Protein AF-A0A0P0WHS5-F1 (afdb_monomer)

Secondary structure (DSSP, 8-state):
--HHHHHHHHHHHHHHHHHTT--HHHHHHHHHHHTTTS--HHHHHHHIIIIITT--S-GGGHHHHHHHHHHHHHHHHHTTPPPPHHHHHHHHHHHHHHTT----

Foldseek 3Di:
DPPVVVLVVLLVVLLVCLVVLPDLVVSLVSCCVSVVRANAPVSLVSCCCSPVVPPPDDPVSLVSNLVNLVVNVVRCVVVVHDDDVSSVVSNVVSVVVVVPPPDD

Mean predicted aligned error: 8.89 Å

Radius of gyration: 14.06 Å; Cα contacts (8 Å, |Δi|>4): 95; chains: 1; bounding box: 52×22×27 Å

Sequence (104 aa):
MAPAAAEQELLLHLKLAFLAREPPACVLSLARKAGGGSVTPHVQNFILESCTGNNAGGDQNCSYVTTILKRIIAEAELSSDIVIDGLYEEFGQFMSSKSMTINE

pLDDT: mean 81.34, std 15.32, range [39.34, 93.19]

Structure (mmCIF, N/CA/C/O backbone):
data_AF-A0A0P0WHS5-F1
#
_entry.id   AF-A0A0P0WHS5-F1
#
loop_
_atom_site.group_PDB
_atom_site.id
_atom_site.type_symbol
_atom_site.label_atom_id
_atom_site.label_alt_id
_atom_site.label_comp_id
_atom_site.label_asym_id
_atom_site.label_entity_id
_atom_site.label_seq_id
_atom_site.pdbx_PDB_ins_code
_atom_site.Cartn_x
_atom_site.Cartn_y
_atom_site.Cartn_z
_atom_site.occupancy
_atom_site.B_iso_or_equiv
_atom_site.auth_seq_id
_atom_site.auth_comp_id
_atom_site.auth_asym_id
_atom_site.auth_atom_id
_atom_site.pdbx_PDB_model_num
ATOM 1 N N . MET A 1 1 ? -19.701 -9.467 -10.482 1.00 50.16 1 MET A N 1
ATOM 2 C CA . MET A 1 1 ? -18.270 -9.551 -10.126 1.00 50.16 1 MET A CA 1
ATOM 3 C C . MET A 1 1 ? -18.188 -10.179 -8.743 1.00 50.16 1 MET A C 1
ATOM 5 O O . MET A 1 1 ? -18.865 -9.674 -7.856 1.00 50.16 1 MET A O 1
ATOM 9 N N . ALA A 1 2 ? -17.479 -11.294 -8.551 1.00 70.44 2 ALA A N 1
ATOM 10 C CA . ALA A 1 2 ? -17.263 -11.829 -7.202 1.00 70.44 2 ALA A CA 1
ATOM 11 C C . ALA A 1 2 ? -16.391 -10.839 -6.398 1.00 70.44 2 ALA A C 1
ATOM 13 O O . ALA A 1 2 ? -15.488 -10.252 -6.998 1.00 70.44 2 ALA A O 1
ATOM 14 N N . PRO A 1 3 ? -16.620 -10.644 -5.086 1.00 69.56 3 PRO A N 1
ATOM 15 C CA . PRO A 1 3 ? -15.869 -9.670 -4.285 1.00 69.56 3 PRO A CA 1
ATOM 16 C C . PRO A 1 3 ? -14.347 -9.891 -4.352 1.00 69.56 3 PRO A C 1
ATOM 18 O O . PRO A 1 3 ? -13.600 -8.929 -4.491 1.00 69.56 3 PRO A O 1
ATOM 21 N N . ALA A 1 4 ? -13.900 -11.150 -4.402 1.00 72.94 4 ALA A N 1
ATOM 22 C CA . ALA A 1 4 ? -12.483 -11.504 -4.525 1.00 72.94 4 ALA A CA 1
ATOM 23 C C . ALA A 1 4 ? -11.835 -11.070 -5.857 1.00 72.94 4 ALA A C 1
ATOM 25 O O . ALA A 1 4 ? -10.651 -10.748 -5.894 1.00 72.94 4 ALA A O 1
ATOM 26 N N . ALA A 1 5 ? -12.594 -11.038 -6.959 1.00 79.44 5 ALA A N 1
ATOM 27 C CA . ALA A 1 5 ? -12.058 -10.610 -8.254 1.00 79.44 5 ALA A CA 1
ATOM 28 C C . ALA A 1 5 ? -11.801 -9.095 -8.283 1.00 79.44 5 ALA A C 1
ATOM 30 O O . ALA A 1 5 ? -10.810 -8.648 -8.853 1.00 79.44 5 ALA A O 1
ATOM 31 N N . ALA A 1 6 ? -12.669 -8.315 -7.628 1.00 83.38 6 ALA A N 1
ATOM 32 C CA . ALA A 1 6 ? -12.498 -6.870 -7.514 1.00 83.38 6 ALA A CA 1
ATOM 33 C C . ALA A 1 6 ? -11.284 -6.508 -6.642 1.00 83.38 6 ALA A C 1
ATOM 35 O O . ALA A 1 6 ? -10.544 -5.586 -6.971 1.00 83.38 6 ALA A O 1
ATOM 36 N N . GLU A 1 7 ? -11.049 -7.254 -5.560 1.00 83.56 7 GLU A N 1
ATOM 37 C CA . GLU A 1 7 ? -9.862 -7.084 -4.716 1.00 83.56 7 GLU A CA 1
ATOM 38 C C . GLU A 1 7 ? -8.568 -7.345 -5.500 1.00 83.56 7 GLU A C 1
ATOM 40 O O . GLU A 1 7 ? -7.669 -6.508 -5.493 1.00 83.56 7 GLU A O 1
ATOM 45 N N . GLN A 1 8 ? -8.493 -8.449 -6.252 1.00 85.94 8 GLN A N 1
ATOM 46 C CA . GLN A 1 8 ? -7.321 -8.765 -7.079 1.00 85.94 8 GLN A CA 1
ATOM 47 C C . GLN A 1 8 ? -7.040 -7.694 -8.140 1.00 85.94 8 GLN A C 1
ATOM 49 O O . GLN A 1 8 ? -5.885 -7.328 -8.360 1.00 85.94 8 GLN A O 1
ATOM 54 N N . GLU A 1 9 ? -8.085 -7.159 -8.775 1.00 89.88 9 GLU A N 1
ATOM 55 C CA . GLU A 1 9 ? -7.955 -6.059 -9.734 1.00 89.88 9 GLU A CA 1
ATOM 56 C C . GLU A 1 9 ? -7.418 -4.784 -9.059 1.00 89.88 9 GLU A C 1
ATOM 58 O O . GLU A 1 9 ? -6.533 -4.114 -9.595 1.00 89.88 9 GLU A O 1
ATOM 63 N N . LEU A 1 10 ? -7.887 -4.470 -7.848 1.00 90.50 10 LEU A N 1
ATOM 64 C CA . LEU A 1 10 ? -7.390 -3.335 -7.068 1.00 90.50 10 LEU A CA 1
ATOM 65 C C . LEU A 1 10 ? -5.936 -3.517 -6.624 1.00 90.50 10 LEU A C 1
ATOM 67 O O . LEU A 1 10 ? -5.170 -2.556 -6.689 1.00 90.50 10 LEU A O 1
ATOM 71 N N . LEU A 1 11 ? -5.537 -4.724 -6.217 1.00 90.62 11 LEU A N 1
ATOM 72 C CA . LEU A 1 11 ? -4.147 -5.045 -5.885 1.00 90.62 11 LEU A CA 1
ATOM 73 C C . LEU A 1 11 ? -3.237 -4.913 -7.115 1.00 90.62 11 LEU A C 1
ATOM 75 O O . LEU A 1 11 ? -2.145 -4.347 -7.028 1.00 90.62 11 LEU A O 1
ATOM 79 N N . LEU A 1 12 ? -3.702 -5.345 -8.291 1.00 91.75 12 LEU A N 1
ATOM 80 C CA . LEU A 1 12 ? -2.975 -5.137 -9.541 1.00 91.75 12 LEU A CA 1
ATOM 81 C C . LEU A 1 12 ? -2.827 -3.642 -9.862 1.00 91.75 12 LEU A C 1
ATOM 83 O O . LEU A 1 12 ? -1.720 -3.190 -10.156 1.00 91.75 12 LEU A O 1
ATOM 87 N N . HIS A 1 13 ? -3.903 -2.859 -9.752 1.00 92.12 13 HIS A N 1
ATOM 88 C CA . HIS A 1 13 ? -3.843 -1.406 -9.931 1.00 92.12 13 HIS A CA 1
ATOM 89 C C . HIS A 1 13 ? -2.915 -0.731 -8.920 1.00 92.12 13 HIS A C 1
ATOM 91 O O . HIS A 1 13 ? -2.172 0.171 -9.293 1.00 92.12 13 HIS A O 1
ATOM 97 N N . LEU A 1 14 ? -2.910 -1.180 -7.665 1.00 92.06 14 LEU A N 1
ATOM 98 C CA . LEU A 1 14 ? -2.004 -0.695 -6.629 1.00 92.06 14 LEU A CA 1
ATOM 99 C C . LEU A 1 14 ? -0.541 -0.937 -7.014 1.00 92.06 14 LEU A C 1
ATOM 101 O O . LEU A 1 14 ? 0.265 -0.007 -6.967 1.00 92.06 14 LEU A O 1
ATOM 105 N N . LYS A 1 15 ? -0.208 -2.158 -7.450 1.00 90.81 15 LYS A N 1
ATOM 106 C CA . LYS A 1 15 ? 1.137 -2.503 -7.927 1.00 90.81 15 LYS A CA 1
ATOM 107 C C . LYS A 1 15 ? 1.548 -1.637 -9.116 1.00 90.81 15 LYS A C 1
ATOM 109 O O . LYS A 1 15 ? 2.644 -1.082 -9.122 1.00 90.81 15 LYS A O 1
ATOM 114 N N . LEU A 1 16 ? 0.672 -1.492 -10.109 1.00 91.81 16 LEU A N 1
ATOM 115 C CA . LEU A 1 16 ? 0.942 -0.672 -11.291 1.00 91.81 16 LEU A CA 1
ATOM 116 C C . LEU A 1 16 ? 1.113 0.808 -10.933 1.00 91.81 16 LEU A C 1
ATOM 118 O O . LEU A 1 16 ? 2.054 1.428 -11.412 1.00 91.81 16 LEU A O 1
ATOM 122 N N . ALA A 1 17 ? 0.270 1.357 -10.058 1.00 91.88 17 ALA A N 1
ATOM 123 C CA . ALA A 1 17 ? 0.370 2.737 -9.586 1.00 91.88 17 ALA A CA 1
ATOM 124 C C . ALA A 1 17 ? 1.686 2.993 -8.836 1.00 91.88 17 ALA A C 1
ATOM 126 O O . ALA A 1 17 ? 2.338 4.013 -9.055 1.00 91.88 17 ALA A O 1
ATOM 127 N N . PHE A 1 18 ? 2.106 2.048 -7.990 1.00 89.50 18 PHE A N 1
ATOM 128 C CA . PHE A 1 18 ? 3.389 2.123 -7.296 1.00 89.50 18 PHE A CA 1
ATOM 129 C C . PHE A 1 18 ? 4.565 2.138 -8.283 1.00 89.50 18 PHE A C 1
ATOM 131 O O . PHE A 1 18 ? 5.442 2.999 -8.200 1.00 89.50 18 PHE A O 1
ATOM 138 N N . LEU A 1 19 ? 4.569 1.214 -9.251 1.00 87.56 19 LEU A N 1
ATOM 139 C CA . LEU A 1 19 ? 5.599 1.141 -10.294 1.00 87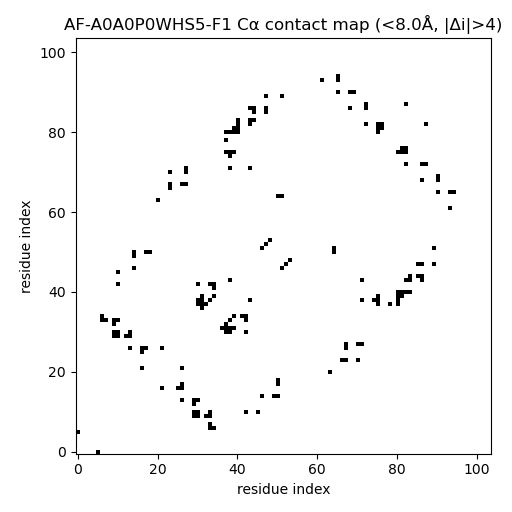.56 19 LEU A CA 1
ATOM 140 C C . LEU A 1 19 ? 5.596 2.381 -11.199 1.00 87.56 19 LEU A C 1
ATOM 142 O O . LEU A 1 19 ? 6.658 2.852 -11.597 1.00 87.56 19 LEU A O 1
ATOM 146 N N . ALA A 1 20 ? 4.417 2.944 -11.470 1.00 90.56 20 ALA A N 1
ATOM 147 C CA . ALA A 1 20 ? 4.236 4.185 -12.218 1.00 90.56 20 ALA A CA 1
ATOM 148 C C . ALA A 1 20 ? 4.626 5.442 -11.424 1.00 90.56 20 ALA A C 1
ATOM 150 O O . ALA A 1 20 ? 4.577 6.543 -11.968 1.00 90.56 20 ALA A O 1
ATOM 151 N N . ARG A 1 21 ? 5.040 5.299 -10.156 1.00 87.19 21 ARG A N 1
ATOM 152 C CA . ARG A 1 21 ? 5.433 6.411 -9.279 1.00 87.19 21 ARG A CA 1
ATOM 153 C C . ARG A 1 21 ? 4.313 7.422 -9.063 1.00 87.19 21 ARG A C 1
ATOM 155 O O . ARG A 1 21 ? 4.575 8.609 -8.860 1.00 87.19 21 ARG A O 1
ATOM 162 N N . GLU A 1 22 ? 3.072 6.939 -9.058 1.00 92.12 22 GLU A N 1
ATOM 163 C CA . GLU A 1 22 ? 1.906 7.751 -8.731 1.00 92.12 22 GLU A CA 1
ATOM 164 C C . GLU A 1 22 ? 2.104 8.448 -7.376 1.00 92.12 22 GLU A C 1
ATOM 166 O O . GLU A 1 22 ? 2.783 7.904 -6.490 1.00 92.12 22 GLU A O 1
ATOM 171 N N . PRO A 1 23 ? 1.516 9.640 -7.167 1.00 92.38 23 PRO A N 1
ATOM 172 C CA . PRO A 1 23 ? 1.626 10.351 -5.905 1.00 92.38 23 PRO A CA 1
ATOM 173 C C . PRO A 1 23 ? 1.279 9.439 -4.717 1.00 92.38 23 PRO A C 1
ATOM 175 O O . PRO A 1 23 ? 0.317 8.670 -4.799 1.00 92.38 23 PRO A O 1
ATOM 178 N N . PRO A 1 24 ? 1.975 9.553 -3.570 1.00 90.00 24 PRO A N 1
ATOM 179 C CA . PRO A 1 24 ? 1.724 8.691 -2.411 1.00 90.00 24 PRO A CA 1
ATOM 180 C C . PRO A 1 24 ? 0.258 8.668 -1.953 1.00 90.00 24 PRO A C 1
ATOM 182 O O . PRO A 1 24 ? -0.220 7.661 -1.442 1.00 90.00 24 PRO A O 1
ATOM 185 N N . ALA A 1 25 ? -0.480 9.763 -2.164 1.00 92.12 25 ALA A N 1
ATOM 186 C CA . ALA A 1 25 ? -1.911 9.842 -1.872 1.00 92.12 25 ALA A CA 1
ATOM 187 C C . ALA A 1 25 ? -2.769 8.917 -2.760 1.00 92.12 25 ALA A C 1
ATOM 189 O O . ALA A 1 25 ? -3.751 8.346 -2.275 1.00 92.12 25 ALA A O 1
ATOM 190 N N . CYS A 1 26 ? -2.402 8.744 -4.034 1.00 92.50 26 CYS A N 1
ATOM 191 C CA . CYS A 1 26 ? -3.073 7.835 -4.965 1.00 92.50 26 CYS A CA 1
ATOM 192 C C . CYS A 1 26 ? -2.846 6.381 -4.542 1.00 92.50 26 CYS A C 1
ATOM 194 O O . CYS A 1 26 ? -3.808 5.628 -4.395 1.00 92.50 26 CYS A O 1
ATOM 196 N N . VAL A 1 27 ? -1.589 6.023 -4.259 1.00 92.94 27 VAL A N 1
ATOM 197 C CA . VAL A 1 27 ? -1.205 4.683 -3.787 1.00 92.94 27 VAL A CA 1
ATOM 198 C C . VAL A 1 27 ? -1.928 4.342 -2.483 1.00 92.94 27 VAL A C 1
ATOM 200 O O . VAL A 1 27 ? -2.553 3.291 -2.387 1.00 92.94 27 VAL A O 1
ATOM 203 N N . LEU A 1 28 ? -1.939 5.260 -1.511 1.00 92.00 28 LEU A N 1
ATOM 204 C CA . LEU A 1 28 ? -2.635 5.056 -0.239 1.00 92.00 28 LEU A CA 1
ATOM 205 C C . LEU A 1 28 ? -4.150 4.882 -0.427 1.00 92.00 28 LEU A C 1
ATOM 207 O O . LEU A 1 2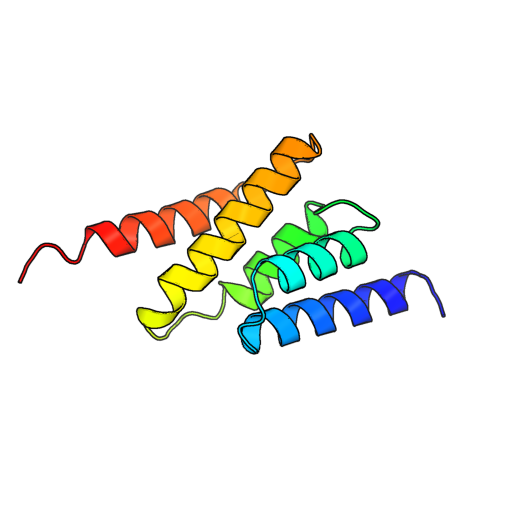8 ? -4.781 4.0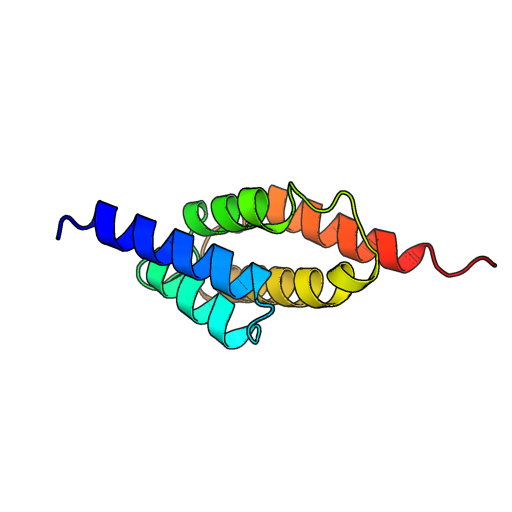46 0.215 1.00 92.00 28 LEU A O 1
ATOM 211 N N . SER A 1 29 ? -4.748 5.646 -1.341 1.00 93.19 29 SER A N 1
ATOM 212 C CA . SER A 1 29 ? -6.175 5.522 -1.648 1.00 93.19 29 SER A CA 1
ATOM 213 C C . SER A 1 29 ? -6.516 4.181 -2.300 1.00 93.19 29 SER A C 1
ATOM 215 O O . SER A 1 29 ? -7.559 3.612 -1.988 1.00 93.19 29 SER A O 1
ATOM 217 N N . LEU A 1 30 ? -5.650 3.662 -3.174 1.00 92.88 30 LEU A N 1
ATOM 218 C CA . LEU A 1 30 ? -5.798 2.325 -3.753 1.00 92.88 30 LEU A CA 1
ATOM 219 C C . LEU A 1 30 ? -5.605 1.231 -2.701 1.00 92.88 30 LEU A C 1
ATOM 221 O O . LEU A 1 30 ? -6.408 0.306 -2.659 1.00 92.88 30 LEU A O 1
ATOM 225 N N . ALA A 1 31 ? -4.621 1.375 -1.810 1.00 92.94 31 ALA A N 1
ATOM 226 C CA . ALA A 1 31 ? -4.383 0.437 -0.715 1.00 92.94 31 ALA A CA 1
ATOM 227 C C . ALA A 1 31 ? -5.608 0.318 0.205 1.00 92.94 31 ALA A C 1
ATOM 229 O O . ALA A 1 31 ? -6.065 -0.787 0.483 1.00 92.94 31 ALA A O 1
ATOM 230 N N . ARG A 1 32 ? -6.218 1.449 0.587 1.00 92.44 32 ARG A N 1
ATOM 231 C CA . ARG A 1 32 ? -7.472 1.443 1.360 1.00 92.44 32 ARG A CA 1
ATOM 232 C C . ARG A 1 32 ? -8.616 0.784 0.611 1.00 92.44 32 ARG A C 1
ATOM 234 O O . ARG A 1 32 ? -9.368 0.024 1.204 1.00 92.44 32 ARG A O 1
ATOM 241 N N . LYS A 1 33 ? -8.771 1.061 -0.687 1.00 92.50 33 LYS A N 1
ATOM 242 C CA . LYS A 1 33 ? -9.816 0.417 -1.498 1.00 92.50 33 LYS A CA 1
ATOM 243 C C . LYS A 1 33 ? -9.619 -1.096 -1.564 1.00 92.50 33 LYS A C 1
ATOM 245 O O . LYS A 1 33 ? -10.600 -1.818 -1.428 1.00 92.50 33 LYS A O 1
ATOM 250 N N . ALA A 1 34 ? -8.380 -1.554 -1.739 1.00 91.19 34 ALA A N 1
ATOM 251 C CA . ALA A 1 34 ? -8.047 -2.975 -1.751 1.00 91.19 34 ALA A CA 1
ATOM 252 C C . ALA A 1 34 ? -8.362 -3.643 -0.402 1.00 91.19 34 ALA A C 1
ATOM 254 O O . ALA A 1 34 ? -8.912 -4.734 -0.384 1.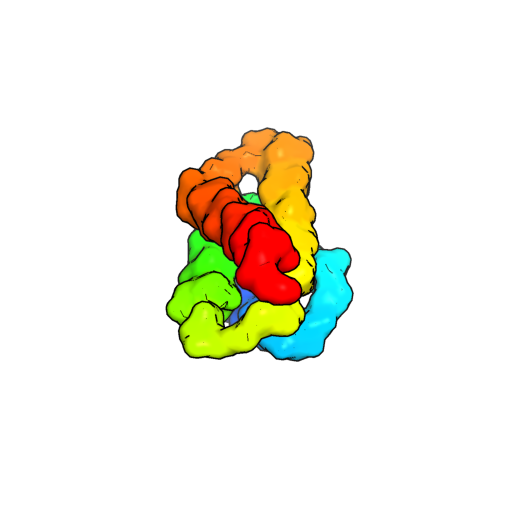00 91.19 34 ALA A O 1
ATOM 255 N N . GLY A 1 35 ? -8.109 -2.962 0.720 1.00 89.81 35 GLY A N 1
ATOM 256 C CA . GLY A 1 35 ? -8.410 -3.468 2.064 1.00 89.81 35 GLY A CA 1
ATOM 257 C C . GLY A 1 35 ? -9.816 -3.145 2.587 1.00 89.81 35 GLY A C 1
ATOM 258 O O . GLY A 1 35 ? -10.044 -3.209 3.792 1.00 89.81 35 GLY A O 1
ATOM 259 N N . GLY A 1 36 ? -10.763 -2.752 1.727 1.00 88.19 36 GLY A N 1
ATOM 260 C CA . GLY A 1 36 ? -12.153 -2.501 2.136 1.00 88.19 36 GLY A CA 1
ATOM 261 C C . GLY A 1 36 ? -12.368 -1.258 3.015 1.00 88.19 36 GLY A C 1
ATOM 262 O O . GLY A 1 36 ? -13.380 -1.160 3.702 1.00 88.19 36 GLY A O 1
ATOM 263 N N . GLY A 1 37 ? -11.439 -0.302 2.991 1.00 89.00 37 GLY A N 1
ATOM 264 C CA . GLY A 1 37 ? -11.488 0.963 3.730 1.00 89.00 37 GLY A CA 1
ATOM 265 C C . GLY A 1 37 ? -10.280 1.197 4.639 1.00 89.00 37 GLY A C 1
ATOM 266 O O . GLY A 1 37 ? -9.985 2.350 4.944 1.00 89.00 37 GLY A O 1
ATOM 267 N N . SER A 1 38 ? -9.555 0.136 5.002 1.00 88.75 38 SER A N 1
ATOM 268 C CA . SER A 1 38 ? -8.320 0.182 5.799 1.00 88.75 38 SER A CA 1
ATOM 269 C C . SER A 1 38 ? -7.135 -0.362 5.003 1.00 88.75 38 SER A C 1
ATOM 271 O O . SER A 1 38 ? -7.310 -1.035 3.987 1.00 88.75 38 SER A O 1
ATOM 273 N N . VAL A 1 39 ? -5.916 -0.085 5.462 1.00 91.31 39 VAL A N 1
ATOM 274 C CA . VAL A 1 39 ? -4.706 -0.722 4.933 1.00 91.31 39 VAL A CA 1
ATOM 275 C C . VAL A 1 39 ? -4.415 -1.971 5.758 1.00 91.31 39 VAL A C 1
ATOM 277 O O . VAL A 1 39 ? -3.560 -1.975 6.640 1.00 91.31 39 VAL A O 1
ATOM 280 N N . THR A 1 40 ? -5.161 -3.033 5.467 1.00 91.31 40 THR A N 1
ATOM 281 C CA . THR A 1 40 ? -5.102 -4.284 6.230 1.00 91.31 40 THR A CA 1
ATOM 282 C C . THR A 1 40 ? -3.728 -4.960 6.129 1.00 91.31 40 THR A C 1
ATOM 284 O O . THR A 1 40 ? -3.008 -4.753 5.144 1.00 91.31 40 THR A O 1
ATOM 287 N N . PRO A 1 41 ? -3.376 -5.859 7.068 1.00 91.06 41 PRO A N 1
ATOM 288 C CA . PRO A 1 41 ? -2.150 -6.658 6.994 1.00 91.06 41 PRO A CA 1
ATOM 289 C C . PRO A 1 41 ? -1.981 -7.424 5.673 1.00 91.06 41 PRO A C 1
ATOM 291 O O . PRO A 1 41 ? -0.858 -7.642 5.220 1.00 91.06 41 PRO A O 1
ATOM 294 N N . HIS A 1 42 ? -3.086 -7.814 5.027 1.00 90.62 42 HIS A N 1
ATOM 295 C CA . HIS A 1 42 ? -3.056 -8.462 3.715 1.00 90.62 42 HIS A CA 1
ATOM 296 C C . HIS A 1 42 ? -2.517 -7.519 2.629 1.00 90.62 42 HIS A C 1
ATOM 298 O O . HIS A 1 42 ? -1.601 -7.877 1.889 1.00 90.62 42 HIS A O 1
ATOM 304 N N . VAL A 1 43 ? -3.025 -6.284 2.585 1.00 91.94 43 VAL A N 1
ATOM 305 C CA . VAL A 1 43 ? -2.564 -5.258 1.641 1.00 91.94 43 VAL A CA 1
ATOM 306 C C . VAL A 1 43 ? -1.128 -4.836 1.949 1.00 91.94 43 VAL A C 1
ATOM 308 O O . VAL A 1 43 ? -0.336 -4.658 1.027 1.00 91.94 43 VAL A O 1
ATOM 311 N N . GLN A 1 44 ? -0.762 -4.714 3.229 1.00 92.88 44 GLN A N 1
ATOM 312 C CA . GLN A 1 44 ? 0.610 -4.394 3.636 1.00 92.88 44 GLN A CA 1
ATOM 313 C C . GLN A 1 44 ? 1.610 -5.448 3.139 1.00 92.88 44 GLN A C 1
ATOM 315 O O . GLN A 1 44 ? 2.624 -5.082 2.546 1.00 92.88 44 GLN A O 1
ATOM 320 N N . ASN A 1 45 ? 1.300 -6.740 3.307 1.00 91.38 45 ASN A N 1
ATOM 321 C CA . ASN A 1 45 ? 2.131 -7.834 2.791 1.00 91.38 45 ASN A CA 1
ATOM 322 C C . ASN A 1 45 ? 2.238 -7.785 1.267 1.00 91.38 45 ASN A C 1
ATOM 324 O O . ASN A 1 45 ? 3.335 -7.887 0.726 1.00 91.38 45 A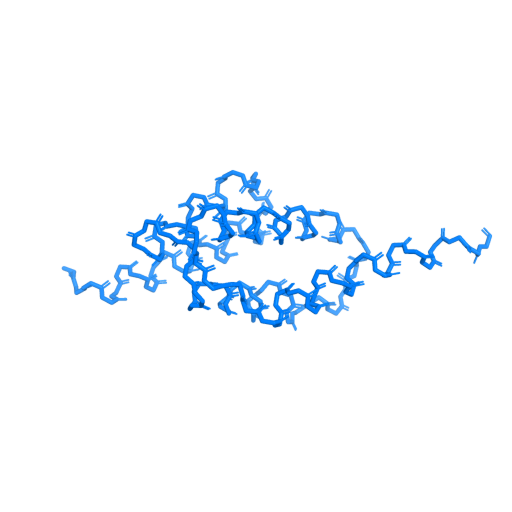SN A O 1
ATOM 328 N N . PHE A 1 46 ? 1.12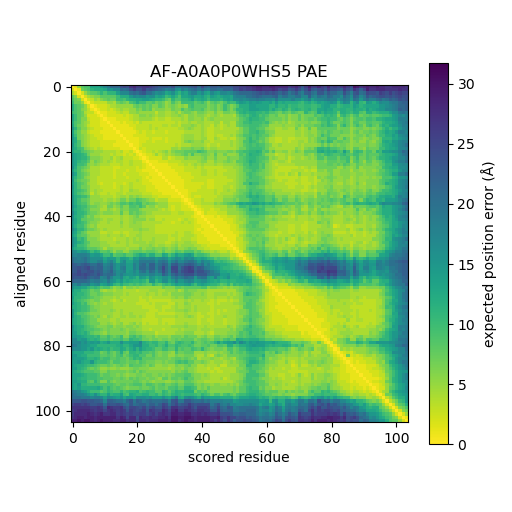4 -7.552 0.569 1.00 90.94 46 PHE A N 1
ATOM 329 C CA . PHE A 1 46 ? 1.146 -7.426 -0.886 1.00 90.94 46 PHE A CA 1
ATOM 330 C C . PHE A 1 46 ? 2.056 -6.284 -1.356 1.00 90.94 46 PHE A C 1
ATOM 332 O O . PHE A 1 46 ? 2.783 -6.437 -2.339 1.00 90.94 46 PHE A O 1
ATOM 339 N N . ILE A 1 47 ? 2.028 -5.139 -0.666 1.00 89.31 47 ILE A N 1
ATOM 340 C CA . ILE A 1 47 ? 2.907 -4.005 -0.963 1.00 89.31 47 ILE A CA 1
ATOM 341 C C . ILE A 1 47 ? 4.363 -4.403 -0.729 1.00 89.31 47 ILE A C 1
ATOM 343 O O . ILE A 1 47 ? 5.178 -4.172 -1.614 1.00 89.31 47 ILE A O 1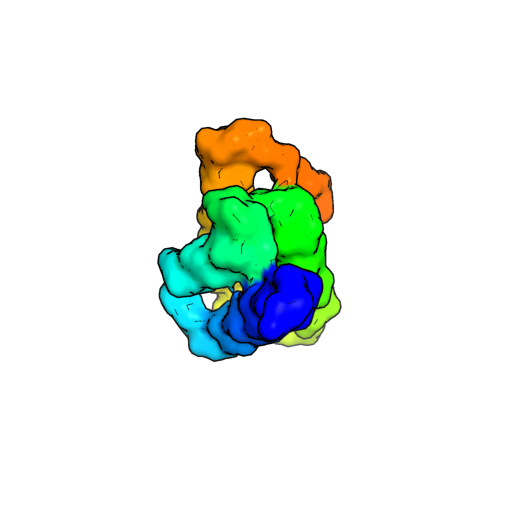
ATOM 347 N N . LEU A 1 48 ? 4.683 -5.025 0.405 1.00 88.19 48 LEU A N 1
ATOM 348 C CA . LEU A 1 48 ? 6.035 -5.489 0.714 1.00 88.19 48 LEU A CA 1
ATOM 349 C C . LEU A 1 48 ? 6.562 -6.436 -0.385 1.00 88.19 48 LEU A C 1
ATOM 351 O O . LEU A 1 48 ? 7.552 -6.146 -1.056 1.00 88.19 48 LEU A O 1
ATOM 355 N N . GLU A 1 49 ? 5.828 -7.506 -0.684 1.00 87.62 49 GLU A N 1
ATOM 356 C CA . GLU A 1 49 ? 6.219 -8.488 -1.702 1.00 87.62 49 GLU A CA 1
ATOM 357 C C . GLU A 1 49 ? 6.317 -7.882 -3.110 1.00 87.62 49 GLU A C 1
ATOM 359 O O . GLU A 1 49 ? 7.263 -8.150 -3.851 1.00 87.62 49 GLU A O 1
ATOM 364 N N . SER A 1 50 ? 5.348 -7.047 -3.498 1.00 82.88 50 SER A N 1
ATOM 365 C CA . SER A 1 50 ? 5.280 -6.506 -4.860 1.00 82.88 50 SER A CA 1
ATOM 366 C C . SER A 1 50 ? 6.207 -5.320 -5.100 1.00 82.88 50 SER A C 1
ATOM 368 O O . SER A 1 50 ? 6.587 -5.083 -6.249 1.00 82.88 50 SER A O 1
ATOM 370 N N . CYS A 1 51 ? 6.511 -4.541 -4.061 1.00 72.50 51 CYS A N 1
ATOM 371 C CA . CYS A 1 51 ? 7.124 -3.222 -4.199 1.00 72.50 51 CYS A CA 1
ATOM 372 C C . CYS A 1 51 ? 8.548 -3.158 -3.646 1.00 72.50 51 CYS A C 1
ATOM 374 O O . CYS A 1 51 ? 9.342 -2.366 -4.161 1.00 72.50 51 CYS A O 1
ATOM 376 N N . THR A 1 52 ? 8.890 -3.960 -2.630 1.00 72.44 52 THR A N 1
ATOM 377 C CA . THR A 1 52 ? 10.234 -3.950 -2.028 1.00 72.44 52 THR A CA 1
ATOM 378 C C . THR A 1 52 ? 11.045 -5.195 -2.352 1.00 72.44 52 THR A C 1
ATOM 380 O O . THR A 1 52 ? 12.232 -5.058 -2.648 1.00 72.44 52 THR A O 1
ATOM 383 N N . GLY A 1 53 ? 10.397 -6.357 -2.496 1.00 64.31 53 GLY A N 1
ATOM 384 C CA . GLY A 1 53 ? 11.053 -7.623 -2.855 1.00 64.31 53 GLY A CA 1
ATOM 385 C C . GLY A 1 53 ? 11.848 -7.625 -4.174 1.00 64.31 53 GLY A C 1
ATOM 386 O O . GLY A 1 53 ? 12.651 -8.526 -4.399 1.00 64.31 53 GLY A O 1
ATOM 387 N N . ASN A 1 54 ? 11.675 -6.617 -5.040 1.00 54.53 54 ASN A N 1
ATOM 388 C CA . ASN A 1 54 ? 12.333 -6.540 -6.349 1.00 54.53 54 ASN A CA 1
ATOM 389 C C . ASN A 1 54 ? 13.344 -5.382 -6.497 1.00 54.53 54 ASN A C 1
ATOM 391 O O . ASN A 1 54 ? 13.841 -5.150 -7.602 1.00 54.53 54 ASN A O 1
ATOM 395 N N . ASN A 1 55 ? 13.677 -4.645 -5.428 1.00 49.91 55 ASN A N 1
ATOM 396 C CA . ASN A 1 55 ? 14.669 -3.559 -5.493 1.00 49.91 55 ASN A CA 1
ATOM 397 C C . ASN A 1 55 ? 16.108 -4.090 -5.390 1.00 49.91 55 ASN A C 1
ATOM 399 O O . ASN A 1 55 ? 16.877 -3.716 -4.512 1.00 49.91 55 ASN A O 1
ATOM 403 N N . ALA A 1 56 ? 16.495 -4.911 -6.364 1.00 41.59 56 ALA A N 1
ATOM 404 C CA . ALA A 1 56 ? 17.891 -5.217 -6.669 1.00 41.59 56 ALA A CA 1
ATOM 405 C C . ALA A 1 56 ? 18.583 -4.093 -7.482 1.00 41.59 56 ALA A C 1
ATOM 407 O O . ALA A 1 56 ? 19.653 -4.309 -8.045 1.00 41.59 56 ALA A O 1
ATOM 408 N N . GLY A 1 57 ? 18.001 -2.889 -7.585 1.00 40.66 57 GLY A N 1
ATOM 409 C CA . GLY A 1 57 ? 18.573 -1.816 -8.397 1.00 40.66 57 GLY A CA 1
ATOM 410 C C . GLY A 1 57 ? 18.112 -0.410 -8.017 1.00 40.66 57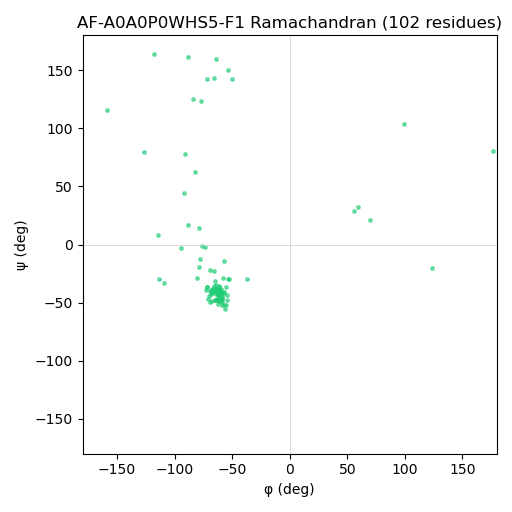 GLY A C 1
ATOM 411 O O . GLY A 1 57 ? 16.959 -0.049 -8.226 1.00 40.66 57 GLY A O 1
ATOM 412 N N . GLY A 1 58 ? 19.058 0.410 -7.556 1.00 49.50 58 GLY A N 1
ATOM 413 C CA . GLY A 1 58 ? 19.014 1.864 -7.717 1.00 49.50 58 GLY A CA 1
ATOM 414 C C . GLY A 1 58 ? 18.515 2.668 -6.515 1.00 49.50 58 GLY A C 1
ATOM 415 O O . GLY A 1 58 ? 17.317 2.854 -6.312 1.00 49.50 58 GLY A O 1
ATOM 416 N N . ASP A 1 59 ? 19.477 3.271 -5.822 1.00 54.94 59 ASP A N 1
ATOM 417 C CA . ASP A 1 59 ? 19.399 4.282 -4.753 1.00 54.94 59 ASP A CA 1
ATOM 418 C C . ASP A 1 59 ? 18.280 5.349 -4.915 1.00 54.94 59 ASP A C 1
ATOM 420 O O . ASP A 1 59 ? 17.677 5.827 -3.953 1.00 54.94 59 ASP A O 1
ATOM 424 N N . GLN A 1 60 ? 17.904 5.680 -6.156 1.00 54.97 60 GLN A N 1
ATOM 425 C CA . GLN A 1 60 ? 16.878 6.684 -6.485 1.00 54.97 60 GLN A CA 1
ATOM 426 C C . GLN A 1 60 ? 15.445 6.268 -6.102 1.00 54.97 60 GLN A C 1
ATOM 428 O O . GLN A 1 60 ? 14.567 7.121 -5.917 1.00 54.97 60 GLN A O 1
ATOM 433 N N . ASN A 1 61 ? 15.181 4.968 -5.943 1.00 66.31 61 ASN A N 1
ATOM 434 C CA . ASN A 1 61 ? 13.867 4.486 -5.516 1.00 66.31 61 ASN A CA 1
ATOM 435 C C . ASN A 1 61 ? 13.631 4.621 -4.013 1.00 66.31 61 ASN A C 1
ATOM 437 O O . ASN A 1 61 ? 12.475 4.698 -3.593 1.00 66.31 61 ASN A O 1
ATOM 441 N N . CYS A 1 62 ? 14.700 4.762 -3.227 1.00 73.44 62 CYS A N 1
ATOM 442 C CA . CYS A 1 62 ? 14.645 4.775 -1.774 1.00 73.44 62 CYS A CA 1
ATOM 443 C C . CYS A 1 62 ? 13.683 5.854 -1.250 1.00 73.44 62 CYS A C 1
ATOM 445 O O . CYS A 1 62 ? 12.740 5.539 -0.537 1.00 73.44 62 CYS A O 1
ATOM 447 N N . SER A 1 63 ? 13.807 7.117 -1.681 1.00 83.25 63 SER A N 1
ATOM 448 C CA . SER A 1 63 ? 12.995 8.215 -1.119 1.00 83.25 63 SER A CA 1
ATOM 449 C C . SER A 1 63 ? 11.479 8.048 -1.302 1.00 83.25 63 SER A C 1
ATOM 451 O O . SER A 1 63 ? 10.701 8.298 -0.377 1.00 83.25 63 SER A O 1
ATOM 453 N N . TYR A 1 64 ? 11.048 7.599 -2.480 1.00 86.00 64 TYR A N 1
ATOM 454 C CA . TYR A 1 64 ? 9.631 7.374 -2.768 1.00 86.00 64 TYR A CA 1
ATOM 455 C C . TYR A 1 64 ? 9.085 6.172 -2.010 1.00 86.00 64 TYR A C 1
ATOM 457 O O . TYR A 1 64 ? 8.044 6.292 -1.366 1.00 86.00 64 TYR A O 1
ATOM 465 N N . VAL A 1 65 ? 9.819 5.055 -2.032 1.00 86.12 65 VAL A N 1
ATOM 466 C CA . VAL A 1 65 ? 9.451 3.845 -1.293 1.00 86.12 65 VAL A CA 1
ATOM 467 C C . VAL A 1 65 ? 9.350 4.181 0.197 1.00 86.12 65 VAL A C 1
ATOM 469 O O . VAL A 1 65 ? 8.299 3.967 0.791 1.00 86.12 65 VAL A O 1
ATOM 472 N N . THR A 1 66 ? 10.362 4.843 0.778 1.00 86.94 66 THR A N 1
ATOM 473 C CA . THR A 1 66 ? 10.340 5.312 2.176 1.00 86.94 66 THR A CA 1
ATOM 474 C C . THR A 1 66 ? 9.121 6.192 2.463 1.00 86.94 66 THR A C 1
ATOM 476 O O . THR A 1 66 ? 8.488 6.045 3.506 1.00 86.94 66 THR A O 1
ATOM 479 N N . THR A 1 67 ? 8.775 7.114 1.558 1.00 90.38 67 THR A N 1
ATOM 480 C CA . THR A 1 67 ? 7.623 8.012 1.742 1.00 90.38 67 THR A CA 1
ATOM 481 C C . THR A 1 67 ? 6.307 7.240 1.770 1.00 90.38 67 THR A C 1
ATOM 483 O O . THR A 1 67 ? 5.436 7.548 2.584 1.00 90.38 67 THR A O 1
ATOM 486 N N . ILE A 1 68 ? 6.158 6.241 0.902 1.00 90.38 68 ILE A N 1
ATOM 487 C CA . ILE A 1 68 ? 4.966 5.393 0.860 1.00 90.38 68 ILE A CA 1
ATOM 488 C C . ILE A 1 68 ? 4.884 4.503 2.093 1.00 90.38 68 ILE A C 1
ATOM 490 O O . ILE A 1 68 ? 3.851 4.521 2.755 1.00 90.38 68 ILE A O 1
ATOM 494 N N . LEU A 1 69 ? 5.967 3.806 2.446 1.00 90.25 69 LEU A N 1
ATOM 495 C CA . LEU A 1 69 ? 6.029 2.962 3.642 1.00 90.25 69 LEU A CA 1
ATOM 496 C C . LEU A 1 69 ? 5.658 3.763 4.893 1.00 90.25 69 LEU A C 1
ATOM 498 O O . LEU A 1 69 ? 4.763 3.369 5.634 1.00 90.25 69 LEU A O 1
ATOM 502 N N . LYS A 1 70 ? 6.246 4.955 5.065 1.00 91.94 70 LYS A N 1
ATOM 503 C CA . LYS A 1 70 ? 5.921 5.852 6.181 1.00 91.94 70 LYS A CA 1
ATOM 504 C C . LYS A 1 70 ? 4.434 6.210 6.236 1.00 91.94 70 LYS A C 1
ATOM 506 O O . LYS A 1 70 ? 3.865 6.277 7.320 1.00 91.94 70 LYS A O 1
ATOM 511 N N . ARG A 1 71 ? 3.805 6.475 5.085 1.00 92.44 71 ARG A N 1
ATOM 512 C CA . ARG A 1 71 ? 2.372 6.800 5.029 1.00 92.44 71 ARG A CA 1
ATOM 513 C C . ARG A 1 71 ? 1.483 5.595 5.302 1.00 92.44 71 ARG A C 1
ATOM 515 O O . ARG A 1 71 ? 0.454 5.774 5.933 1.00 92.44 71 ARG A O 1
ATOM 522 N N . ILE A 1 72 ? 1.866 4.407 4.844 1.00 91.25 72 ILE A N 1
ATOM 523 C CA . ILE A 1 72 ? 1.125 3.172 5.120 1.00 91.25 72 ILE A CA 1
ATOM 524 C C . ILE A 1 72 ? 1.141 2.873 6.617 1.00 91.25 72 ILE A C 1
ATOM 526 O O . ILE A 1 72 ? 0.080 2.639 7.182 1.00 91.25 72 ILE A O 1
ATOM 530 N N . ILE A 1 73 ? 2.317 2.944 7.251 1.00 91.81 73 ILE A N 1
ATOM 531 C CA . ILE A 1 73 ? 2.469 2.749 8.699 1.00 91.81 73 ILE A CA 1
ATOM 532 C C . ILE A 1 73 ? 1.583 3.746 9.453 1.00 91.81 73 ILE A C 1
ATOM 534 O O . ILE A 1 73 ? 0.747 3.339 10.250 1.00 91.81 73 ILE A O 1
ATOM 538 N N . ALA A 1 74 ? 1.697 5.040 9.133 1.00 92.00 74 ALA A N 1
ATOM 539 C CA . ALA A 1 74 ? 0.910 6.077 9.795 1.00 92.00 74 ALA A CA 1
ATOM 540 C C . ALA A 1 74 ? -0.609 5.899 9.606 1.00 92.00 74 ALA A C 1
ATOM 542 O O . ALA A 1 74 ? -1.375 6.182 10.522 1.00 92.00 74 ALA A O 1
ATOM 543 N N . GLU A 1 75 ? -1.059 5.448 8.430 1.00 89.88 75 GLU A N 1
ATOM 544 C CA . GLU A 1 75 ? -2.482 5.190 8.178 1.00 89.88 75 GLU A CA 1
ATOM 545 C C . GLU A 1 75 ? -2.973 3.967 8.961 1.00 89.88 75 GLU A C 1
ATOM 547 O O . GLU A 1 75 ? -4.031 4.038 9.582 1.00 89.88 75 GLU A O 1
ATOM 552 N N . ALA A 1 76 ? -2.205 2.874 8.972 1.00 89.81 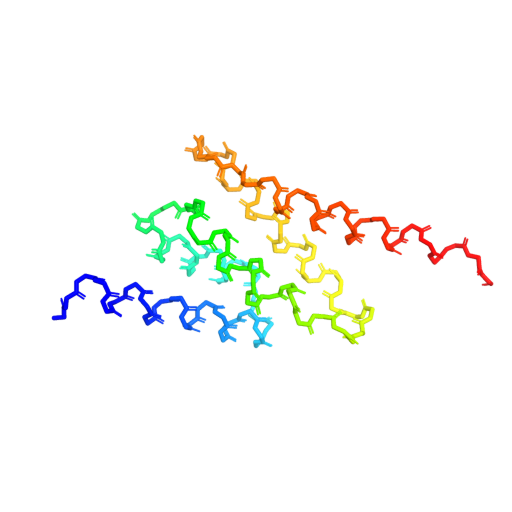76 ALA A N 1
ATOM 553 C CA . ALA A 1 76 ? -2.531 1.670 9.732 1.00 89.81 76 ALA A CA 1
ATOM 554 C C . ALA A 1 76 ? -2.623 1.978 11.238 1.00 89.81 76 ALA A C 1
ATOM 556 O O . ALA A 1 76 ? -3.644 1.676 11.859 1.00 89.81 76 ALA A O 1
ATOM 557 N N . GLU A 1 77 ? -1.644 2.702 11.791 1.00 90.44 77 GLU A N 1
ATOM 558 C CA . GLU A 1 77 ? -1.655 3.186 13.179 1.00 90.44 77 GLU A CA 1
ATOM 559 C C . GLU A 1 77 ? -2.875 4.075 13.471 1.00 90.44 77 GLU A C 1
ATOM 561 O O . GLU A 1 77 ? -3.552 3.890 14.484 1.00 90.44 77 GLU A O 1
ATOM 566 N N . LEU A 1 78 ? -3.209 5.008 12.569 1.00 89.69 78 LEU A N 1
ATOM 567 C CA . LEU A 1 78 ? -4.374 5.886 12.719 1.00 89.69 78 LEU A CA 1
ATOM 568 C C . LEU A 1 78 ? -5.692 5.100 12.713 1.00 89.69 78 LEU A C 1
ATOM 570 O O . LEU A 1 78 ? -6.607 5.418 13.472 1.00 89.69 78 LEU A O 1
ATOM 574 N N . SER A 1 79 ? -5.787 4.066 11.878 1.00 86.81 79 SER A N 1
ATOM 575 C CA . SER A 1 79 ? -6.943 3.166 11.829 1.00 86.81 79 SER A CA 1
ATOM 576 C C . SER A 1 79 ? -6.996 2.156 12.982 1.00 86.81 79 SER A C 1
ATOM 578 O O . SER A 1 79 ? -7.959 1.397 13.067 1.00 86.81 79 SER A O 1
ATOM 580 N N . SER A 1 80 ? -6.007 2.165 13.889 1.00 81.88 80 SER A N 1
ATOM 581 C CA . SER A 1 80 ? -5.823 1.136 14.927 1.00 81.88 80 SER A CA 1
ATOM 582 C C . SER A 1 80 ? -5.713 -0.284 14.353 1.00 81.88 80 SER A C 1
ATOM 584 O O . SER A 1 80 ? -6.098 -1.257 15.001 1.00 81.88 80 SER A O 1
ATOM 586 N N . ASP A 1 81 ? -5.216 -0.391 13.123 1.00 82.69 81 ASP A N 1
ATOM 587 C CA . ASP A 1 81 ? -4.974 -1.651 12.433 1.00 82.69 81 ASP A CA 1
ATOM 588 C C . ASP A 1 81 ? -3.561 -2.157 12.760 1.00 82.69 81 ASP A C 1
ATOM 590 O O . ASP A 1 81 ? -2.694 -1.416 13.234 1.00 82.69 81 ASP A O 1
ATOM 594 N N . ILE A 1 82 ? -3.324 -3.443 12.527 1.00 89.38 82 ILE A N 1
ATOM 595 C CA . ILE A 1 82 ? -2.033 -4.068 12.808 1.00 89.38 82 ILE A CA 1
ATOM 596 C C . ILE A 1 82 ? -1.054 -3.672 11.705 1.00 89.38 82 ILE A C 1
ATOM 598 O O . ILE A 1 82 ? -1.288 -3.942 10.527 1.00 89.38 82 ILE A O 1
ATOM 602 N N . VAL A 1 83 ? 0.072 -3.076 12.090 1.00 90.69 83 VAL A N 1
ATOM 603 C CA . VAL A 1 83 ? 1.225 -2.915 11.200 1.00 90.69 83 VAL A CA 1
ATOM 604 C C . VAL A 1 83 ? 2.044 -4.200 11.244 1.00 90.69 83 VAL A C 1
ATOM 606 O O . VAL A 1 83 ? 2.422 -4.651 12.322 1.00 90.69 83 VAL A O 1
ATOM 609 N N . ILE A 1 84 ? 2.306 -4.807 10.089 1.00 91.50 84 ILE A N 1
ATOM 610 C CA . ILE A 1 84 ? 3.121 -6.027 10.020 1.00 91.50 84 ILE A CA 1
ATOM 611 C C . ILE A 1 84 ? 4.601 -5.713 10.284 1.00 91.50 84 ILE A C 1
ATOM 613 O O . ILE A 1 84 ? 5.122 -4.708 9.795 1.00 91.50 84 ILE A O 1
ATOM 617 N N . ASP A 1 85 ? 5.299 -6.608 10.986 1.00 91.31 85 ASP A N 1
ATOM 618 C CA . ASP A 1 85 ? 6.716 -6.427 11.340 1.00 91.31 85 ASP A CA 1
ATOM 619 C C . ASP A 1 85 ? 7.602 -6.215 10.106 1.00 91.31 85 ASP A C 1
ATOM 621 O O . ASP A 1 85 ? 8.433 -5.309 10.083 1.00 91.31 85 ASP A O 1
ATOM 625 N N . GLY A 1 86 ? 7.347 -6.964 9.027 1.00 88.31 86 GLY A N 1
ATOM 626 C CA . GLY A 1 86 ? 8.097 -6.839 7.774 1.00 88.31 86 GLY A CA 1
ATOM 627 C C . GLY A 1 86 ? 8.051 -5.431 7.168 1.00 88.31 86 GLY A C 1
ATOM 628 O O . GLY A 1 86 ? 9.010 -5.001 6.534 1.00 88.31 86 GLY A O 1
ATOM 629 N N . LEU A 1 87 ? 6.979 -4.665 7.407 1.00 88.56 87 LEU A N 1
ATOM 630 C CA . LEU A 1 87 ? 6.881 -3.283 6.938 1.00 88.56 87 LEU A CA 1
ATOM 631 C C . LEU A 1 87 ? 7.795 -2.350 7.743 1.00 88.56 87 LEU A C 1
ATOM 633 O O . LEU A 1 87 ? 8.417 -1.456 7.165 1.00 88.56 87 LEU A O 1
ATOM 637 N N . TYR A 1 88 ? 7.900 -2.564 9.059 1.00 89.19 88 TYR A N 1
ATOM 638 C CA . TYR A 1 88 ? 8.846 -1.841 9.910 1.00 89.19 88 TYR A CA 1
ATOM 639 C C . TYR A 1 88 ? 10.291 -2.219 9.598 1.00 89.19 88 TYR A C 1
ATOM 641 O O . TYR A 1 88 ? 11.139 -1.330 9.531 1.00 89.19 88 TYR A O 1
ATOM 649 N N . GLU A 1 89 ? 10.573 -3.505 9.387 1.00 89.19 89 GLU A N 1
ATOM 650 C CA . GLU A 1 89 ? 11.904 -3.985 9.014 1.00 89.19 89 GLU A CA 1
ATOM 651 C C . GLU A 1 89 ? 12.366 -3.330 7.715 1.00 89.19 89 GLU A C 1
ATOM 653 O O . GLU A 1 89 ? 13.419 -2.695 7.679 1.00 89.19 89 GLU A O 1
ATOM 658 N N . GLU A 1 90 ? 11.540 -3.389 6.673 1.00 85.25 90 GLU A N 1
ATOM 659 C CA . GLU A 1 90 ? 11.829 -2.788 5.375 1.00 85.25 90 GLU A CA 1
ATOM 660 C C . GLU A 1 90 ? 11.972 -1.262 5.466 1.00 85.25 90 GLU A C 1
ATOM 662 O O . GLU A 1 90 ? 12.910 -0.673 4.922 1.00 85.25 90 GLU A O 1
ATOM 667 N N . PHE A 1 91 ? 11.090 -0.594 6.216 1.00 85.81 91 PHE A N 1
ATOM 668 C CA . PHE A 1 91 ? 11.218 0.838 6.479 1.00 85.81 91 PHE A CA 1
ATOM 669 C C . PHE A 1 91 ? 12.543 1.174 7.188 1.00 85.81 91 PHE A C 1
ATOM 671 O O . PHE A 1 91 ? 13.222 2.136 6.815 1.00 85.81 91 PHE A O 1
ATOM 678 N N . GLY A 1 92 ? 12.940 0.362 8.170 1.00 84.25 92 GLY A N 1
ATOM 679 C CA . GLY A 1 92 ? 14.209 0.473 8.883 1.00 84.25 92 GLY A CA 1
ATOM 680 C C . GLY A 1 92 ? 15.425 0.252 7.983 1.00 84.25 92 GLY A C 1
ATOM 681 O O . GLY A 1 92 ? 16.410 0.984 8.113 1.00 84.25 92 GLY A O 1
ATOM 682 N N . GLN A 1 93 ? 15.343 -0.680 7.027 1.00 82.50 93 GLN A N 1
ATOM 683 C CA . GLN A 1 93 ? 16.385 -0.900 6.020 1.00 82.50 93 GLN A CA 1
ATOM 684 C C . GLN A 1 93 ? 16.568 0.344 5.152 1.00 82.50 93 GLN A C 1
ATOM 686 O O . GLN A 1 93 ? 17.671 0.882 5.088 1.00 82.50 93 GLN A O 1
ATOM 691 N N . PHE A 1 94 ? 15.489 0.891 4.581 1.00 80.25 94 PHE A N 1
ATOM 692 C CA . PHE A 1 94 ? 15.576 2.100 3.754 1.00 80.25 94 PHE A CA 1
ATOM 693 C C . PHE A 1 94 ? 16.099 3.326 4.518 1.00 80.25 94 PHE A C 1
ATOM 695 O O . PHE A 1 94 ? 16.824 4.151 3.955 1.00 80.25 94 PHE A O 1
ATOM 702 N N . MET A 1 95 ? 15.752 3.461 5.800 1.00 78.56 95 MET A N 1
ATOM 703 C CA . MET A 1 95 ? 16.282 4.526 6.657 1.00 78.56 95 MET A CA 1
ATOM 704 C C . MET A 1 95 ? 17.771 4.326 6.968 1.00 78.56 95 MET A C 1
ATOM 706 O O . MET A 1 95 ? 18.533 5.292 6.938 1.00 78.56 95 MET A O 1
ATOM 710 N N . SER A 1 96 ? 18.194 3.085 7.210 1.00 73.31 96 SER A N 1
ATOM 711 C CA . SER A 1 96 ? 19.596 2.735 7.462 1.00 73.31 96 SER A CA 1
ATOM 712 C C . SER A 1 96 ? 20.467 2.916 6.220 1.00 73.31 96 SER A C 1
ATOM 714 O O . SER A 1 96 ? 21.563 3.463 6.327 1.00 73.31 96 SER A O 1
ATOM 716 N N . SER A 1 97 ? 19.972 2.554 5.029 1.00 65.12 97 SER A N 1
ATOM 717 C CA . SER A 1 97 ? 20.698 2.738 3.765 1.00 65.12 97 SER A CA 1
ATOM 718 C C . SER A 1 97 ? 21.035 4.207 3.499 1.00 65.12 97 SER A C 1
ATOM 720 O O . SER A 1 97 ? 22.146 4.509 3.076 1.00 65.12 97 SER A O 1
ATOM 722 N N . LYS A 1 98 ? 20.132 5.144 3.835 1.00 52.78 98 LYS A N 1
ATOM 723 C CA . LYS A 1 98 ? 20.412 6.590 3.736 1.00 52.78 98 LYS A CA 1
ATOM 724 C C . LYS A 1 98 ? 21.500 7.068 4.698 1.00 52.78 98 LYS A C 1
ATOM 726 O O . LYS A 1 98 ? 22.110 8.102 4.446 1.00 52.78 98 LYS A O 1
ATOM 731 N N . SER A 1 99 ? 21.743 6.347 5.792 1.00 47.47 99 SER A N 1
ATOM 732 C CA . SER A 1 99 ? 22.774 6.719 6.762 1.00 47.47 99 SER A CA 1
ATOM 733 C C . SER A 1 99 ? 24.192 6.356 6.308 1.00 47.47 99 SER A C 1
ATOM 735 O O . SER A 1 99 ? 25.139 6.825 6.935 1.00 47.47 99 SER A O 1
ATOM 737 N N . MET A 1 100 ? 24.368 5.546 5.254 1.00 47.88 100 MET A N 1
ATOM 738 C CA . MET A 1 100 ? 25.699 5.131 4.787 1.00 47.88 100 MET A CA 1
ATOM 739 C C . MET A 1 100 ? 26.295 5.997 3.670 1.00 47.88 100 MET A C 1
ATOM 741 O O . MET A 1 100 ? 27.463 5.812 3.349 1.00 47.88 100 MET A O 1
ATOM 745 N N . THR A 1 101 ? 25.590 7.004 3.144 1.00 44.25 101 THR A N 1
ATOM 746 C CA . THR A 1 101 ? 26.195 8.005 2.238 1.00 44.25 101 THR A CA 1
ATOM 747 C C . THR A 1 101 ? 26.708 9.232 3.004 1.00 44.25 101 THR A C 1
ATOM 749 O O . THR A 1 101 ? 26.483 10.376 2.622 1.00 44.25 101 THR A O 1
ATOM 752 N N . ILE A 1 102 ? 27.395 9.001 4.122 1.00 47.59 102 ILE A N 1
ATOM 753 C CA . ILE A 1 102 ? 28.375 9.945 4.667 1.00 47.59 102 ILE A CA 1
ATOM 754 C C . ILE A 1 102 ? 29.646 9.127 4.838 1.00 47.59 102 ILE A C 1
ATOM 756 O O . ILE A 1 102 ? 29.868 8.587 5.912 1.00 47.59 102 ILE A O 1
ATOM 760 N N . ASN A 1 103 ? 30.372 8.912 3.742 1.00 39.34 103 ASN A N 1
ATOM 761 C CA . ASN A 1 103 ? 31.793 8.563 3.683 1.00 39.34 103 ASN A CA 1
ATOM 762 C C . ASN A 1 103 ? 32.155 8.342 2.207 1.00 39.34 103 ASN A C 1
ATOM 764 O O . ASN A 1 103 ? 32.168 7.207 1.750 1.00 39.34 103 ASN A O 1
ATOM 768 N N . GLU A 1 104 ? 32.378 9.432 1.473 1.00 41.47 104 GLU A N 1
ATOM 769 C CA . GLU A 1 104 ? 33.503 9.611 0.536 1.00 41.47 104 GLU A CA 1
ATOM 770 C C . GLU A 1 104 ? 33.631 11.097 0.176 1.00 41.47 104 GLU A C 1
ATOM 772 O O . GLU A 1 104 ? 32.607 11.714 -0.199 1.00 41.47 104 GLU A O 1
#

Nearest PDB structures (foldseek):
  5vjc-assembly2_B  TM=4.750E-01  e=3.906E+00  Drosophila melanogaster

Organism: Oryza sativa subsp. japonica (NCBI:txid39947)

Solvent-accessible surface area (backbone atoms only — not comparable to full-atom values): 5965 Å² total; per-residue (Å²): 131,60,73,69,58,56,35,53,51,33,48,52,49,32,54,49,37,54,76,69,61,50,57,60,68,57,41,51,52,33,37,18,60,44,38,78,69,40,53,36,53,67,47,52,50,50,46,45,60,71,66,55,72,70,68,89,70,64,80,82,53,46,65,59,53,46,54,41,49,54,50,52,49,52,49,12,56,73,70,72,42,64,73,53,66,69,58,54,52,52,44,49,49,55,56,51,59,66,64,63,80,76,80,132